Protein AF-A0A1Z3HLN4-F1 (afdb_monomer_lite)

InterPro domains:
  IPR023210 NADP-dependent oxidoreductase domain [PF00248] (1-56)
  IPR036812 NAD(P)-dependent oxidoreductase domain superfamily [G3DSA:3.20.20.100] (1-66)
  IPR036812 NAD(P)-dependent oxidoreductase domain superfamily [SSF51430] (1-62)
  IPR050523 Aldo/Keto Reductase Detoxification and Biosynthesis [PTHR43364] (1-62)

Radius of gyration: 13.42 Å; chains: 1; bounding box: 33×18×36 Å

Foldseek 3Di:
DVVVQVCCVVVVDVAAAEEQDFPVVLVVQQVVCVVVVGGHHDYYHYDDDPVDHVCCVGPVVVDDPDD

pLDDT: mean 92.4, std 11.37, range [43.12, 98.75]

Organism: NCBI:txid1641165

Sequence (67 aa):
MRTLDDLVRSGKVRYVALSDSPAWYVAQAQTLAQERYWEPISIVQLEYSLAERNIEFEYIQATPAAR

Structure (mmCIF, N/CA/C/O backbone):
data_AF-A0A1Z3HLN4-F1
#
_entry.id   AF-A0A1Z3HLN4-F1
#
loop_
_atom_site.group_PDB
_atom_site.id
_atom_site.type_symbol
_atom_site.label_atom_id
_atom_site.label_alt_id
_atom_site.label_comp_id
_atom_site.label_asym_id
_atom_site.label_entity_id
_atom_site.label_seq_id
_atom_site.pdbx_PDB_ins_code
_atom_site.Cartn_x
_atom_site.Cartn_y
_atom_site.Cartn_z
_atom_site.occupancy
_atom_site.B_iso_or_equiv
_atom_site.auth_seq_id
_atom_site.auth_comp_id
_atom_site.auth_asym_id
_atom_site.auth_atom_id
_atom_site.pdbx_PDB_model_num
ATOM 1 N N . MET A 1 1 ? -8.543 9.157 3.315 1.00 95.56 1 MET A N 1
ATOM 2 C CA . MET A 1 1 ? -8.333 7.963 4.163 1.00 95.56 1 MET A CA 1
ATOM 3 C C . MET A 1 1 ? -9.554 7.586 5.007 1.00 95.56 1 MET A C 1
ATOM 5 O O . MET A 1 1 ? -9.936 6.431 4.927 1.00 95.56 1 MET A O 1
ATOM 9 N N . ARG A 1 2 ? -10.235 8.505 5.724 1.00 97.81 2 ARG A N 1
ATOM 10 C CA . ARG A 1 2 ? -11.403 8.168 6.578 1.00 97.81 2 ARG A CA 1
ATOM 11 C C . ARG A 1 2 ? -12.462 7.254 5.941 1.00 97.81 2 ARG A C 1
ATOM 13 O O . ARG A 1 2 ? -12.837 6.259 6.537 1.00 97.81 2 ARG A O 1
ATOM 20 N N . THR A 1 3 ? -12.921 7.559 4.728 1.00 98.38 3 THR A N 1
ATOM 21 C CA . THR A 1 3 ? -13.931 6.728 4.048 1.00 98.38 3 THR A CA 1
ATOM 22 C C . THR A 1 3 ? -13.457 5.289 3.835 1.00 98.38 3 THR A C 1
ATOM 24 O O . THR A 1 3 ? -14.242 4.358 3.962 1.00 98.38 3 THR A O 1
ATOM 27 N N . LEU A 1 4 ? -12.173 5.097 3.522 1.00 98.31 4 LEU A N 1
ATOM 28 C CA . LEU A 1 4 ? -11.588 3.772 3.327 1.00 98.31 4 LEU A CA 1
ATOM 29 C C . LEU A 1 4 ? -11.465 3.017 4.663 1.00 98.31 4 LEU A C 1
ATOM 31 O O . LEU A 1 4 ? -11.797 1.837 4.712 1.00 98.31 4 LEU A O 1
ATOM 35 N N . ASP A 1 5 ? -11.094 3.712 5.747 1.00 98.50 5 ASP A N 1
ATOM 36 C CA . ASP A 1 5 ? -11.120 3.176 7.121 1.00 98.50 5 ASP A CA 1
ATOM 37 C C . ASP A 1 5 ? -12.518 2.663 7.492 1.00 98.50 5 ASP A C 1
ATOM 39 O O . ASP A 1 5 ? -12.680 1.528 7.936 1.00 98.50 5 ASP A O 1
ATOM 43 N N . ASP A 1 6 ? -13.556 3.459 7.225 1.00 98.69 6 ASP A N 1
ATOM 44 C CA . ASP A 1 6 ? -14.941 3.079 7.515 1.00 98.69 6 ASP A CA 1
ATOM 45 C C . ASP A 1 6 ? -15.383 1.837 6.704 1.00 98.69 6 ASP A C 1
ATOM 47 O O . ASP A 1 6 ? -16.124 0.984 7.206 1.00 98.69 6 ASP A O 1
ATOM 51 N N . LEU A 1 7 ? -14.903 1.675 5.464 1.00 98.75 7 LEU A N 1
ATOM 52 C CA . LEU A 1 7 ? -15.168 0.480 4.649 1.00 98.75 7 LEU A CA 1
ATOM 53 C C . LEU A 1 7 ? -14.492 -0.780 5.204 1.00 98.75 7 LEU A C 1
ATOM 55 O O . LEU A 1 7 ? -15.104 -1.852 5.174 1.00 98.75 7 LEU A O 1
ATOM 59 N N . VAL A 1 8 ? -13.277 -0.663 5.742 1.00 98.50 8 VAL A N 1
ATOM 60 C CA . VAL A 1 8 ? -12.590 -1.794 6.382 1.00 98.50 8 VAL A CA 1
ATOM 61 C C . VAL A 1 8 ? -13.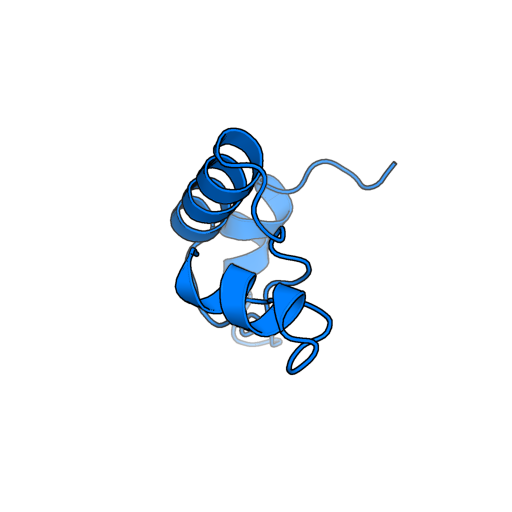235 -2.146 7.716 1.00 98.50 8 VAL A C 1
ATOM 63 O O . VAL A 1 8 ? -13.577 -3.304 7.953 1.00 98.50 8 VAL A O 1
ATOM 66 N N . ARG A 1 9 ? -13.532 -1.149 8.556 1.00 98.19 9 ARG A N 1
ATOM 67 C CA . ARG A 1 9 ? -14.191 -1.357 9.859 1.00 98.19 9 ARG A CA 1
ATOM 68 C C . ARG A 1 9 ? -15.598 -1.929 9.731 1.00 98.19 9 ARG A C 1
ATOM 70 O O . ARG A 1 9 ? -16.027 -2.688 10.593 1.00 98.19 9 ARG A O 1
ATOM 77 N N . SER A 1 10 ? -16.307 -1.596 8.653 1.00 98.62 10 SER A N 1
ATOM 78 C CA . SER A 1 10 ? -17.606 -2.202 8.333 1.00 98.62 10 SER A CA 1
ATOM 79 C C . SER A 1 10 ? -17.505 -3.589 7.684 1.00 98.62 10 SER A C 1
ATOM 81 O O . SER A 1 10 ? -18.534 -4.181 7.366 1.00 98.62 10 SER A O 1
ATOM 83 N N . GLY A 1 11 ? -16.294 -4.118 7.480 1.00 98.56 11 GLY A N 1
ATOM 84 C CA . GLY A 1 11 ? -16.050 -5.457 6.938 1.00 98.56 11 GLY A CA 1
ATOM 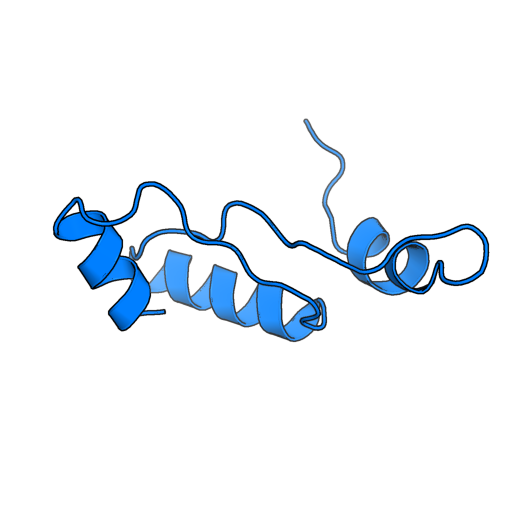85 C C . GLY A 1 11 ? -16.297 -5.592 5.434 1.00 98.56 11 GLY A C 1
ATOM 86 O O . GLY A 1 11 ? -16.324 -6.708 4.918 1.00 98.56 11 GLY A O 1
ATOM 87 N N . LYS A 1 12 ? -16.488 -4.480 4.714 1.00 98.69 12 LYS A N 1
ATOM 88 C CA . LYS A 1 12 ? -16.748 -4.486 3.262 1.00 98.69 12 LYS A CA 1
ATOM 89 C C . LYS A 1 12 ? -15.473 -4.642 2.441 1.00 98.69 12 LYS A C 1
ATOM 91 O O . LYS A 1 12 ? -15.524 -5.107 1.307 1.00 98.69 12 LYS A O 1
ATOM 96 N N . VAL A 1 13 ? -14.342 -4.238 3.009 1.00 98.12 13 VAL A N 1
ATOM 97 C CA . VAL A 1 13 ? -13.013 -4.309 2.399 1.00 98.12 13 VAL A CA 1
ATOM 98 C C . VAL A 1 13 ? -12.046 -4.886 3.430 1.00 98.12 13 VAL A C 1
ATOM 100 O O . VAL A 1 13 ? -12.238 -4.695 4.626 1.00 98.12 13 VAL A O 1
ATOM 103 N N . ARG A 1 14 ? -11.024 -5.621 2.978 1.00 97.56 14 ARG A N 1
ATOM 104 C CA . ARG A 1 14 ? -9.982 -6.163 3.869 1.00 97.56 14 ARG A CA 1
ATOM 105 C C . ARG A 1 14 ? -8.744 -5.280 3.953 1.00 97.56 14 ARG A C 1
ATOM 107 O O . ARG A 1 14 ? -8.202 -5.142 5.034 1.00 97.56 14 ARG A O 1
ATOM 114 N N . TYR A 1 15 ? -8.323 -4.712 2.824 1.00 97.81 15 TYR A N 1
ATOM 115 C CA . TYR A 1 15 ? -7.113 -3.904 2.705 1.00 97.81 15 TYR A CA 1
ATOM 116 C C . TYR A 1 15 ? -7.336 -2.764 1.722 1.00 97.81 15 TYR A C 1
ATOM 118 O O . TYR A 1 15 ? -8.126 -2.893 0.782 1.00 97.81 15 TYR A O 1
ATOM 126 N N . VAL A 1 16 ? -6.609 -1.671 1.919 1.00 97.69 16 VAL A N 1
ATOM 127 C CA . VAL A 1 16 ? -6.674 -0.483 1.065 1.00 97.69 16 VAL A CA 1
ATOM 128 C C . VAL A 1 16 ? -5.346 -0.301 0.334 1.00 97.69 16 VAL A C 1
ATOM 130 O O . VAL A 1 16 ? -4.273 -0.573 0.874 1.00 97.69 16 VAL A O 1
ATOM 133 N N . ALA A 1 17 ? -5.426 0.137 -0.916 1.00 97.44 17 ALA A N 1
ATOM 134 C CA . ALA A 1 17 ? -4.287 0.329 -1.802 1.00 97.44 17 ALA A CA 1
ATOM 135 C C . ALA A 1 17 ? -4.527 1.552 -2.693 1.00 97.44 17 ALA A C 1
ATOM 137 O O . ALA A 1 17 ? -5.670 1.992 -2.851 1.00 97.44 17 ALA A O 1
ATOM 138 N N . LEU A 1 18 ? -3.457 2.092 -3.269 1.00 97.44 18 LEU A N 1
ATOM 139 C CA . LEU A 1 18 ? -3.517 3.187 -4.241 1.00 97.44 18 LEU A CA 1
ATOM 140 C C . LEU A 1 18 ? -2.982 2.723 -5.597 1.00 97.44 18 LEU A C 1
ATOM 142 O O . LEU A 1 18 ? -2.191 1.787 -5.655 1.00 97.44 18 LEU A O 1
ATOM 146 N N . SER A 1 19 ? -3.413 3.381 -6.671 1.00 96.69 19 SER A N 1
ATOM 147 C CA . SER A 1 19 ? -2.885 3.182 -8.024 1.00 96.69 19 SER A CA 1
ATOM 148 C C . SER A 1 19 ? -2.389 4.508 -8.574 1.00 96.69 19 SER A C 1
ATOM 150 O O . SER A 1 19 ? -2.981 5.543 -8.254 1.00 96.69 19 SER A O 1
ATOM 152 N N . ASP A 1 20 ? -1.316 4.470 -9.365 1.00 95.00 20 ASP A N 1
ATOM 153 C CA . ASP A 1 20 ? -0.817 5.590 -10.188 1.00 95.00 20 ASP A CA 1
ATOM 154 C C . ASP A 1 20 ? -0.698 6.917 -9.427 1.00 95.00 20 ASP A C 1
ATOM 156 O O . ASP A 1 20 ? -0.914 8.012 -9.943 1.00 95.00 20 ASP A O 1
ATOM 160 N N . SER A 1 21 ? -0.392 6.803 -8.140 1.00 95.69 21 SER A N 1
ATOM 161 C CA . SER A 1 21 ? -0.187 7.935 -7.253 1.00 95.69 21 SER A CA 1
ATOM 162 C C . SER A 1 21 ? 1.308 8.238 -7.199 1.00 95.69 21 SER A C 1
ATOM 164 O O . SER A 1 21 ? 2.100 7.305 -7.299 1.00 95.69 21 SER A O 1
ATOM 166 N N . PRO A 1 22 ? 1.738 9.493 -7.013 1.00 93.69 22 PRO A N 1
ATOM 167 C CA . PRO A 1 22 ? 3.147 9.804 -6.777 1.00 93.69 22 PRO A CA 1
ATOM 168 C C . PRO A 1 22 ? 3.562 9.451 -5.338 1.00 93.69 22 PRO A C 1
ATOM 170 O O . PRO A 1 22 ? 2.738 9.477 -4.414 1.00 93.69 22 PRO A O 1
ATOM 173 N N . ALA A 1 23 ? 4.845 9.157 -5.121 1.00 93.75 23 ALA A N 1
ATOM 174 C CA . ALA A 1 23 ? 5.358 8.627 -3.854 1.00 93.75 23 ALA A CA 1
ATOM 175 C C . ALA A 1 23 ? 5.138 9.586 -2.681 1.00 93.75 23 ALA A C 1
ATOM 177 O O . ALA A 1 23 ? 4.805 9.149 -1.579 1.00 93.75 23 ALA A O 1
ATOM 178 N N . TRP A 1 24 ? 5.240 10.899 -2.911 1.00 93.62 24 TRP A N 1
ATOM 179 C CA . TRP A 1 24 ? 4.969 11.901 -1.875 1.00 93.62 24 TRP A CA 1
ATOM 180 C C . TRP A 1 24 ? 3.516 11.846 -1.382 1.00 93.62 24 TRP A C 1
ATOM 182 O O . TRP A 1 24 ? 3.258 12.056 -0.196 1.00 93.62 24 TRP A O 1
ATOM 192 N N . TYR A 1 25 ? 2.566 11.544 -2.273 1.00 96.44 25 TYR A N 1
ATOM 193 C CA . TYR A 1 25 ? 1.150 11.468 -1.924 1.00 96.44 25 TYR A CA 1
ATOM 194 C C . TYR A 1 25 ? 0.864 10.200 -1.126 1.00 96.44 25 TYR A C 1
ATOM 196 O O . TYR A 1 25 ? 0.184 10.255 -0.101 1.00 96.44 25 TYR A O 1
ATOM 204 N N . VAL A 1 26 ? 1.443 9.069 -1.543 1.00 95.75 26 VAL A N 1
ATOM 205 C CA . VAL A 1 26 ? 1.375 7.816 -0.778 1.00 95.75 26 VAL A CA 1
ATOM 206 C C . VAL A 1 26 ? 1.981 8.004 0.608 1.00 95.75 26 VAL A C 1
ATOM 208 O O . VAL A 1 26 ? 1.352 7.623 1.593 1.00 95.75 26 VAL A O 1
ATOM 211 N N . ALA A 1 27 ? 3.153 8.638 0.708 1.00 94.62 27 ALA A N 1
ATOM 212 C CA . ALA A 1 27 ? 3.797 8.924 1.987 1.00 94.62 27 ALA A CA 1
ATOM 213 C C . ALA A 1 27 ? 2.905 9.796 2.881 1.00 94.62 27 ALA A C 1
ATOM 215 O O . ALA A 1 27 ? 2.664 9.442 4.031 1.00 94.62 27 ALA A O 1
ATOM 216 N N . GLN A 1 28 ? 2.335 10.879 2.343 1.00 96.94 28 GLN A N 1
ATOM 217 C CA . GLN A 1 28 ? 1.414 11.741 3.086 1.00 96.94 28 GLN A CA 1
ATOM 218 C C . GLN A 1 28 ? 0.167 10.981 3.566 1.00 96.94 28 GLN A C 1
ATOM 220 O O . GLN A 1 28 ? -0.237 11.116 4.722 1.00 96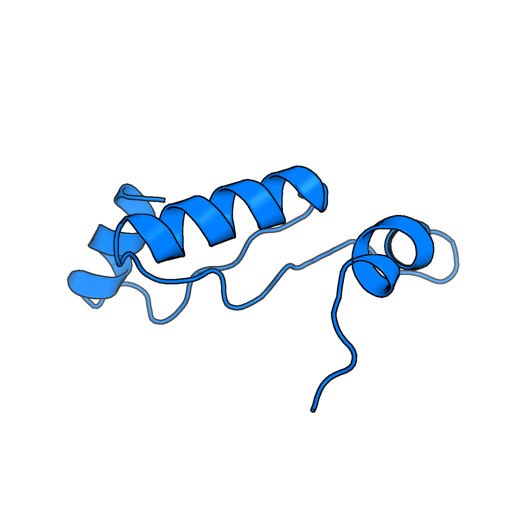.94 28 GLN A O 1
ATOM 225 N N . ALA A 1 29 ? -0.446 10.171 2.701 1.00 97.75 29 ALA A N 1
ATOM 226 C CA . ALA A 1 29 ? -1.625 9.387 3.051 1.00 97.75 29 ALA A CA 1
ATOM 227 C C . ALA A 1 29 ? -1.308 8.306 4.099 1.00 97.75 29 ALA A C 1
ATOM 229 O O . ALA A 1 29 ? -2.111 8.091 5.010 1.00 97.75 29 ALA A O 1
ATOM 230 N N . GLN A 1 30 ? -0.128 7.685 4.015 1.00 96.62 30 GLN A N 1
ATOM 231 C CA . GLN A 1 30 ? 0.357 6.711 4.988 1.00 96.62 30 GLN A CA 1
ATOM 232 C C . GLN A 1 30 ? 0.632 7.360 6.348 1.00 96.62 30 GLN A C 1
ATOM 234 O O . GLN A 1 30 ? 0.185 6.837 7.369 1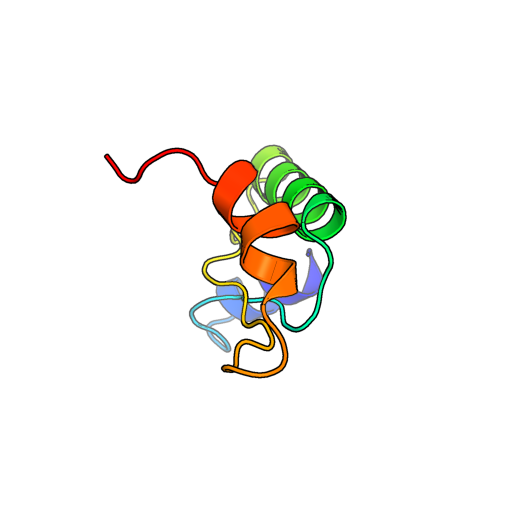.00 96.62 30 GLN A O 1
ATOM 239 N N . THR A 1 31 ? 1.291 8.524 6.379 1.00 97.06 31 THR A N 1
ATOM 240 C CA . THR A 1 31 ? 1.493 9.306 7.608 1.00 97.06 31 THR A CA 1
ATOM 241 C C . THR A 1 31 ? 0.156 9.675 8.244 1.00 97.06 31 THR A C 1
ATOM 243 O O . THR A 1 31 ? -0.041 9.445 9.434 1.00 97.06 31 THR A O 1
ATOM 246 N N . LEU A 1 32 ? -0.808 10.157 7.452 1.00 98.06 32 LEU A N 1
ATOM 247 C CA . LEU A 1 32 ? -2.138 10.490 7.962 1.00 98.06 32 LEU A CA 1
ATOM 248 C C . LEU A 1 32 ? -2.856 9.265 8.551 1.00 98.06 32 LEU A C 1
ATOM 250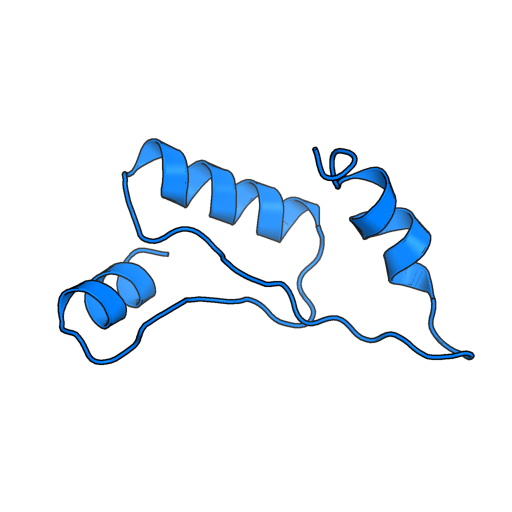 O O . LEU A 1 32 ? -3.514 9.383 9.585 1.00 98.06 32 LEU A O 1
ATOM 254 N N . ALA A 1 33 ? -2.749 8.098 7.908 1.00 98.00 33 ALA A N 1
ATOM 255 C CA . ALA A 1 33 ? -3.332 6.862 8.426 1.00 98.00 33 ALA A CA 1
ATOM 256 C C . ALA A 1 33 ? -2.702 6.458 9.769 1.00 98.00 33 ALA A C 1
ATOM 258 O O . ALA A 1 33 ? -3.429 6.134 10.707 1.00 98.00 33 ALA A O 1
ATOM 259 N N . GLN A 1 34 ? -1.376 6.568 9.893 1.00 97.38 34 GLN A N 1
ATOM 260 C CA . GLN A 1 34 ? -0.647 6.293 11.135 1.00 97.38 34 GLN A CA 1
ATOM 261 C C . GLN A 1 34 ? -1.047 7.248 12.268 1.00 97.38 34 GLN A C 1
ATOM 263 O O . GLN A 1 34 ? -1.404 6.792 13.352 1.00 97.38 34 GLN A O 1
ATOM 268 N N . GLU A 1 35 ? -1.047 8.561 12.023 1.00 98.38 35 GLU A N 1
ATOM 269 C CA . GLU A 1 35 ? -1.375 9.575 13.038 1.00 98.38 35 GLU A CA 1
ATOM 270 C C . GLU A 1 35 ? -2.823 9.490 13.535 1.00 98.38 35 GLU A C 1
ATOM 272 O O . GLU A 1 35 ? -3.135 9.886 14.660 1.00 98.38 35 GLU A O 1
ATOM 277 N N . ARG A 1 36 ? -3.735 9.004 12.687 1.00 98.19 36 ARG A N 1
ATOM 278 C CA . ARG A 1 36 ? -5.167 8.894 12.999 1.00 98.19 36 ARG A CA 1
ATOM 279 C C . ARG A 1 36 ? -5.604 7.489 13.393 1.00 98.19 36 ARG A C 1
ATOM 281 O O . ARG A 1 36 ? -6.787 7.314 13.686 1.00 98.19 36 ARG A O 1
ATOM 288 N N . TYR A 1 37 ? -4.683 6.524 13.430 1.00 97.62 37 TYR A N 1
ATOM 289 C CA . TYR A 1 37 ? -4.981 5.107 13.658 1.00 97.62 37 TYR A CA 1
ATOM 290 C C . TYR A 1 37 ? -6.075 4.578 12.715 1.00 97.62 37 TYR A C 1
ATOM 292 O O . TYR A 1 37 ? -6.995 3.873 13.134 1.00 97.62 37 TYR A O 1
ATOM 300 N N . TRP A 1 38 ? -6.003 4.978 11.448 1.00 98.38 38 TRP A N 1
ATOM 301 C CA . TRP A 1 38 ? -6.842 4.449 10.375 1.00 98.38 38 TRP A CA 1
ATOM 302 C C . TRP A 1 38 ? -6.150 3.281 9.679 1.00 98.38 38 TRP A C 1
ATOM 304 O O . TRP A 1 38 ? -4.936 3.115 9.804 1.00 98.38 38 TRP A O 1
ATOM 314 N N . GLU A 1 39 ? -6.920 2.509 8.912 1.00 98.19 39 GLU A N 1
ATOM 315 C CA . GLU A 1 39 ? -6.367 1.442 8.073 1.00 98.19 39 GLU A CA 1
ATOM 316 C C . GLU A 1 39 ? -5.176 1.944 7.215 1.00 98.19 39 GLU A C 1
ATOM 318 O O . GLU A 1 39 ? -5.335 2.911 6.453 1.00 98.19 39 GLU A O 1
ATOM 323 N N . PRO A 1 40 ? -3.987 1.314 7.318 1.00 97.62 40 PRO A N 1
ATOM 324 C CA . PRO A 1 40 ? -2.808 1.693 6.547 1.00 97.62 40 PRO A CA 1
ATOM 325 C C . PRO A 1 40 ? -2.913 1.279 5.074 1.00 97.62 40 PRO A C 1
ATOM 327 O O . PRO A 1 40 ? -3.537 0.278 4.719 1.00 97.62 40 PRO A O 1
ATOM 330 N N . ILE A 1 41 ? -2.221 2.012 4.201 1.00 97.19 41 ILE A N 1
ATOM 331 C CA . ILE A 1 41 ? -2.071 1.625 2.795 1.00 97.19 41 ILE A CA 1
ATOM 332 C C . ILE A 1 41 ? -1.178 0.387 2.739 1.00 97.19 41 ILE A C 1
ATOM 334 O O . ILE A 1 41 ? -0.033 0.413 3.188 1.00 97.19 41 ILE A O 1
ATOM 338 N N . SER A 1 42 ? -1.717 -0.702 2.196 1.00 96.19 42 SER A N 1
ATOM 339 C CA . SER A 1 42 ? -1.030 -1.995 2.137 1.00 96.19 42 SER A CA 1
ATOM 340 C C . SER A 1 42 ? -0.160 -2.144 0.891 1.00 96.19 42 SER A C 1
ATOM 342 O O . SER A 1 42 ? 0.888 -2.781 0.945 1.00 96.19 42 SER A O 1
ATOM 344 N N . ILE A 1 43 ? -0.609 -1.599 -0.245 1.00 95.06 43 ILE A N 1
ATOM 345 C CA . ILE A 1 43 ? 0.022 -1.774 -1.562 1.00 95.06 43 ILE A CA 1
ATOM 346 C C . ILE A 1 43 ? -0.136 -0.486 -2.379 1.00 95.06 43 ILE A C 1
ATOM 348 O O . ILE A 1 43 ? -1.127 0.236 -2.236 1.00 95.06 43 ILE A O 1
ATOM 352 N N . VAL A 1 44 ? 0.818 -0.232 -3.275 1.00 95.44 44 VAL A N 1
ATOM 353 C CA . VAL A 1 44 ? 0.670 0.725 -4.374 1.00 95.44 44 VAL A CA 1
ATOM 354 C C . VAL A 1 44 ? 0.830 -0.029 -5.689 1.00 95.44 44 VAL A C 1
ATOM 356 O O . VAL A 1 44 ? 1.838 -0.700 -5.900 1.00 95.44 44 VAL A O 1
ATOM 359 N N . GLN A 1 45 ? -0.174 0.050 -6.555 1.00 96.06 45 GLN A N 1
ATOM 360 C CA . GLN A 1 45 ? -0.094 -0.440 -7.924 1.00 96.06 45 GLN A CA 1
ATOM 361 C C . GLN A 1 45 ? 0.452 0.685 -8.803 1.00 96.06 45 GLN A C 1
ATOM 363 O O . GLN A 1 45 ? -0.064 1.797 -8.783 1.00 96.06 45 GLN A O 1
ATOM 368 N N . LEU A 1 46 ? 1.497 0.410 -9.571 1.00 94.56 46 LEU A N 1
ATOM 369 C CA . LEU A 1 46 ? 2.115 1.402 -10.441 1.00 94.56 46 LEU A CA 1
ATOM 370 C C . LEU A 1 46 ? 2.334 0.807 -11.825 1.00 94.56 46 LEU A C 1
ATOM 372 O O . LEU A 1 46 ? 2.506 -0.409 -11.961 1.00 94.56 46 LEU A O 1
ATOM 376 N N . GLU A 1 47 ? 2.360 1.669 -12.835 1.00 95.44 47 GLU A N 1
ATOM 377 C CA . GLU A 1 47 ? 2.816 1.283 -14.161 1.00 95.44 47 GLU A CA 1
ATOM 378 C C . GLU A 1 47 ? 4.291 0.879 -14.121 1.00 95.44 47 GLU A C 1
ATOM 380 O O . GLU A 1 47 ? 5.156 1.598 -13.617 1.00 95.44 47 GLU A O 1
ATOM 385 N N . TYR A 1 48 ? 4.571 -0.302 -14.662 1.00 95.44 48 TYR A N 1
ATOM 386 C CA . TYR A 1 48 ? 5.928 -0.778 -14.824 1.00 95.44 48 TYR A CA 1
ATOM 387 C C . TYR A 1 48 ? 6.024 -1.683 -16.043 1.00 95.44 48 TYR A C 1
ATOM 389 O O . TYR A 1 48 ? 5.338 -2.704 -16.146 1.00 95.44 48 TYR A O 1
ATOM 397 N N . SER A 1 49 ? 6.883 -1.307 -16.981 1.00 96.56 49 SER A N 1
ATOM 398 C CA . SER A 1 49 ? 7.158 -2.073 -18.191 1.00 96.56 49 SER A CA 1
ATOM 399 C C . SER A 1 49 ? 8.592 -1.835 -18.662 1.00 96.56 49 SER A C 1
ATOM 401 O O . SER A 1 49 ? 9.320 -1.011 -18.120 1.00 96.56 49 SER A O 1
ATOM 403 N N . LEU A 1 50 ? 9.025 -2.536 -19.713 1.00 96.56 50 LEU A N 1
ATOM 404 C CA . LEU A 1 50 ? 10.333 -2.260 -20.317 1.00 96.56 50 LEU A CA 1
ATOM 405 C C . LEU A 1 50 ? 10.435 -0.833 -20.883 1.00 96.56 50 LEU A C 1
ATOM 407 O O . LEU A 1 50 ? 11.533 -0.285 -20.932 1.00 96.56 50 LEU A O 1
ATOM 411 N N . ALA A 1 51 ? 9.310 -0.252 -21.312 1.00 97.25 51 ALA A N 1
ATOM 412 C CA . ALA A 1 51 ? 9.254 1.098 -21.867 1.00 97.25 51 ALA A CA 1
ATOM 413 C C . ALA A 1 51 ? 9.043 2.181 -20.796 1.00 97.25 51 ALA A C 1
ATOM 415 O O . ALA A 1 51 ? 9.423 3.325 -21.024 1.00 97.25 51 ALA A O 1
ATOM 416 N N . GLU A 1 52 ? 8.473 1.824 -19.643 1.00 95.44 52 GLU A N 1
ATOM 417 C CA . GLU A 1 52 ? 8.123 2.750 -18.564 1.00 95.44 52 GLU A CA 1
ATOM 418 C C . GLU A 1 52 ? 8.672 2.234 -17.226 1.00 95.44 52 GLU A C 1
ATOM 420 O O . GLU A 1 52 ? 8.193 1.240 -16.678 1.00 95.44 52 GLU A O 1
ATOM 425 N N . ARG A 1 53 ? 9.724 2.893 -16.727 1.00 94.69 53 ARG A N 1
ATOM 426 C CA . ARG A 1 53 ? 10.501 2.484 -15.541 1.00 94.69 53 ARG A CA 1
ATOM 427 C C . ARG A 1 53 ? 10.660 3.612 -14.518 1.00 94.69 53 ARG A C 1
ATOM 429 O O . ARG A 1 53 ? 11.507 3.512 -13.631 1.00 94.69 53 ARG A O 1
ATOM 436 N N . ASN A 1 54 ? 9.869 4.685 -14.606 1.00 91.62 54 ASN A N 1
ATOM 437 C CA . ASN A 1 54 ? 10.009 5.863 -13.740 1.00 91.62 54 ASN A CA 1
ATOM 438 C C . ASN A 1 54 ? 9.870 5.530 -12.244 1.00 91.62 54 ASN A C 1
ATOM 440 O O . ASN A 1 54 ? 10.512 6.165 -11.404 1.00 91.62 54 ASN A O 1
ATOM 444 N N . ILE A 1 55 ? 9.121 4.476 -11.906 1.00 92.25 55 ILE A N 1
ATOM 445 C CA . ILE A 1 55 ? 8.937 4.015 -10.522 1.00 92.25 55 ILE A CA 1
ATOM 446 C C . ILE A 1 55 ? 10.252 3.628 -9.829 1.00 92.25 55 ILE A C 1
ATOM 448 O O . ILE A 1 55 ? 10.342 3.689 -8.603 1.00 92.25 55 ILE A O 1
ATOM 452 N N . GLU A 1 56 ? 11.287 3.244 -10.582 1.00 91.88 56 GLU A N 1
ATOM 453 C CA . GLU A 1 56 ? 12.584 2.868 -10.011 1.00 91.88 56 GLU A CA 1
ATOM 454 C C . GLU A 1 56 ? 13.298 4.059 -9.373 1.00 91.88 56 GLU A C 1
ATOM 456 O O . GLU A 1 56 ? 14.050 3.902 -8.411 1.00 91.88 56 GLU A O 1
ATOM 461 N N . PHE A 1 57 ? 13.041 5.261 -9.883 1.00 90.12 57 PHE A N 1
ATOM 462 C CA . PHE A 1 57 ? 13.635 6.486 -9.367 1.00 90.12 57 PHE A CA 1
ATOM 463 C C . PHE A 1 57 ? 12.802 7.076 -8.234 1.00 90.12 57 PHE A C 1
ATOM 465 O O . PHE A 1 57 ? 13.360 7.530 -7.240 1.00 90.12 57 PHE A O 1
ATOM 472 N N . GLU A 1 58 ? 11.476 7.048 -8.364 1.00 86.75 58 GLU A N 1
ATOM 473 C CA . GLU A 1 58 ? 10.584 7.694 -7.401 1.00 86.75 58 GLU A CA 1
ATOM 474 C C . GLU A 1 58 ? 10.259 6.798 -6.195 1.00 86.75 58 GLU A C 1
ATOM 476 O O . GLU A 1 58 ? 10.359 7.229 -5.046 1.00 86.75 58 GLU A O 1
ATOM 481 N N . TYR A 1 59 ? 9.887 5.540 -6.438 1.00 87.94 59 TYR A N 1
ATOM 482 C CA . TYR A 1 59 ? 9.338 4.656 -5.408 1.00 87.94 59 TYR A CA 1
ATOM 483 C C . TYR A 1 59 ? 10.374 3.734 -4.777 1.00 87.94 59 TYR A C 1
ATOM 485 O O . TYR A 1 59 ? 10.373 3.557 -3.557 1.00 87.94 59 TYR A O 1
ATOM 493 N N . ILE A 1 60 ? 11.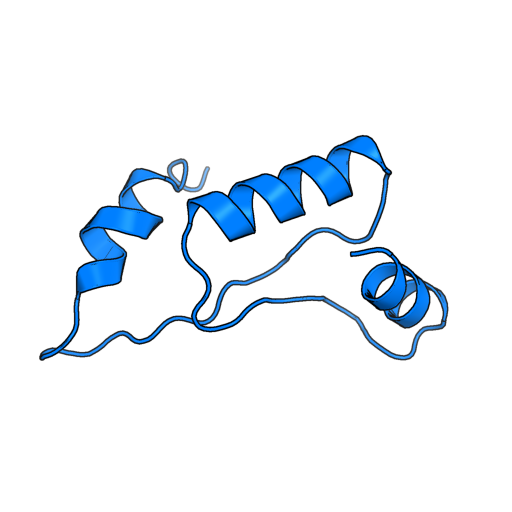280 3.155 -5.572 1.00 79.12 60 ILE A N 1
ATOM 494 C CA . ILE A 1 60 ? 12.291 2.233 -5.028 1.00 79.12 60 ILE A CA 1
ATOM 495 C C . ILE A 1 60 ? 13.255 2.979 -4.098 1.00 79.12 60 ILE A C 1
ATOM 497 O O . ILE A 1 60 ? 13.592 2.458 -3.040 1.00 79.12 60 ILE A O 1
ATOM 501 N N . GLN A 1 61 ? 13.634 4.220 -4.423 1.00 75.56 61 GLN A N 1
ATOM 502 C CA . GLN A 1 61 ? 14.479 5.035 -3.539 1.00 75.56 61 GLN A CA 1
ATOM 503 C C . GLN A 1 61 ? 13.785 5.423 -2.226 1.00 75.56 61 GLN A C 1
ATOM 505 O O . GLN A 1 61 ? 14.440 5.531 -1.191 1.00 75.56 61 GLN A O 1
ATOM 510 N N . ALA A 1 62 ? 12.468 5.630 -2.258 1.00 73.06 62 ALA A N 1
ATOM 511 C CA . ALA A 1 62 ? 11.682 6.006 -1.086 1.00 73.06 62 ALA A CA 1
ATOM 512 C C . ALA A 1 62 ? 11.349 4.814 -0.168 1.00 73.06 62 ALA A C 1
ATOM 514 O O . ALA A 1 62 ? 10.938 5.014 0.977 1.00 73.06 62 ALA A O 1
ATOM 515 N N . THR A 1 63 ? 11.511 3.579 -0.651 1.00 68.06 63 THR A N 1
ATOM 516 C CA . THR A 1 63 ? 11.167 2.370 0.101 1.00 68.06 63 THR A CA 1
ATOM 517 C C . THR A 1 63 ? 12.364 1.929 0.952 1.00 68.06 63 THR A C 1
ATOM 519 O O . THR A 1 63 ? 13.433 1.658 0.403 1.00 68.06 63 THR A O 1
ATOM 522 N N . PRO A 1 64 ? 12.233 1.816 2.289 1.00 65.81 64 PRO A N 1
ATOM 523 C CA . PRO A 1 64 ? 13.284 1.219 3.103 1.00 65.81 64 PRO A CA 1
ATOM 524 C C . PRO A 1 64 ? 13.520 -0.222 2.643 1.00 65.81 64 PRO A C 1
ATOM 526 O O . PRO A 1 64 ? 12.553 -0.934 2.369 1.00 65.81 64 PRO A O 1
ATOM 529 N N . ALA A 1 65 ? 14.780 -0.667 2.585 1.00 55.72 65 ALA A N 1
ATOM 530 C CA . ALA A 1 65 ? 15.087 -2.064 2.287 1.00 55.72 65 ALA A CA 1
ATOM 531 C C . ALA A 1 65 ? 14.240 -2.974 3.191 1.00 55.72 65 ALA A C 1
ATOM 533 O O . ALA A 1 65 ? 14.229 -2.793 4.414 1.00 55.72 65 ALA A O 1
ATOM 534 N N . ALA A 1 66 ? 13.495 -3.899 2.579 1.00 53.62 66 ALA A N 1
ATOM 535 C CA . ALA A 1 66 ? 12.689 -4.867 3.307 1.00 53.62 66 ALA A CA 1
ATOM 536 C C . ALA A 1 66 ? 13.594 -5.580 4.325 1.00 53.62 66 ALA A C 1
ATOM 538 O O . ALA A 1 66 ? 14.631 -6.127 3.947 1.00 53.62 66 ALA A O 1
ATOM 539 N N . ARG A 1 67 ? 13.244 -5.479 5.611 1.00 43.12 67 ARG A N 1
ATOM 540 C CA . ARG A 1 67 ? 13.901 -6.239 6.678 1.00 43.12 67 ARG A CA 1
ATOM 541 C C . ARG A 1 67 ? 13.499 -7.702 6.611 1.00 43.12 67 ARG A C 1
ATOM 543 O O . ARG A 1 67 ? 12.311 -7.954 6.310 1.00 43.12 67 ARG A O 1
#

Secondary structure (DSSP, 8-state):
-HHHHHHHHTTS-S-EEEES--HHHHHHHHHHHHHHTPPPEEEEE----SS--THHHHTTTTSPPP-